Protein AF-A0A517TA86-F1 (afdb_monomer_lite)

InterPro domains:
  IPR011006 CheY-like superfamily [SSF52172] (10-84)

Secondary structure (DSSP, 8-state):
-PPPTTS---S---EEEEETT-TT--HHHHHHHHHT---SS--PPEEEEEESS--HHHHHHHHHHT-SEEEEHHHHHHHHHHHHHHHT--

Radius of gyration: 14.51 Å; chains: 1; bounding box: 31×22×47 Å

Foldseek 3Di:
DPPPPPPDPDVDAAADEDELPPPPDDLLVVLVVQVVPDDPVPHGHQAEYEYQDDDVVSQVVNVVSPHPYYYYPVVCVVCVVVVVVVSVVD

Sequence (90 aa):
MKPPVSEQLSEALHFIVVDLMTPGLDLESVTKLIAEIPDSDNVRPILIGYAPHVRGDLFKAAREAGFDHVLPKSRLVMEVRQLLEEGSNA

Structure (mmCIF, N/CA/C/O backbone):
data_AF-A0A517TA86-F1
#
_entry.id   AF-A0A517TA86-F1
#
loop_
_atom_site.group_PDB
_atom_site.id
_atom_site.type_symbol
_atom_site.label_atom_id
_atom_site.label_alt_id
_atom_site.label_comp_id
_atom_site.label_asym_id
_atom_site.label_entity_id
_atom_site.label_seq_id
_atom_site.pdbx_PDB_ins_code
_atom_site.Cartn_x
_atom_site.Cartn_y
_atom_site.Cartn_z
_atom_site.occupancy
_atom_site.B_iso_or_equiv
_atom_site.auth_seq_id
_atom_site.auth_comp_id
_atom_site.auth_asym_id
_atom_site.auth_atom_id
_atom_site.pdbx_PDB_model_num
ATOM 1 N N . MET A 1 1 ? 5.042 -4.316 34.940 1.00 48.66 1 MET A N 1
ATOM 2 C CA . MET A 1 1 ? 4.894 -5.686 34.408 1.00 48.66 1 MET A CA 1
ATOM 3 C C . MET A 1 1 ? 4.336 -5.529 33.002 1.00 48.66 1 MET A C 1
ATOM 5 O O . MET A 1 1 ? 3.256 -4.971 32.881 1.00 48.66 1 MET A O 1
ATOM 9 N N . LYS A 1 2 ? 5.110 -5.831 31.951 1.00 38.66 2 LYS A N 1
ATOM 10 C CA . LYS A 1 2 ? 4.622 -5.722 30.565 1.00 38.66 2 LYS A CA 1
ATOM 11 C C . LYS A 1 2 ? 3.653 -6.895 30.351 1.00 38.66 2 LYS A C 1
ATOM 13 O O . LYS A 1 2 ? 4.053 -8.007 30.702 1.00 38.66 2 LYS A O 1
ATOM 18 N N . PRO A 1 3 ? 2.406 -6.677 29.901 1.00 45.41 3 PRO A N 1
ATOM 19 C CA . PRO A 1 3 ? 1.474 -7.780 29.708 1.00 45.41 3 PRO A CA 1
ATOM 20 C C . PRO A 1 3 ? 2.063 -8.783 28.704 1.00 45.41 3 PRO A C 1
ATOM 22 O O . PRO A 1 3 ? 2.857 -8.387 27.837 1.00 45.41 3 PRO A O 1
ATOM 25 N N . PRO A 1 4 ? 1.750 -10.082 28.843 1.00 45.41 4 PRO A N 1
ATOM 26 C CA . PRO A 1 4 ? 2.172 -11.067 27.867 1.00 45.41 4 PRO A CA 1
ATOM 27 C C . PRO A 1 4 ? 1.567 -10.681 26.513 1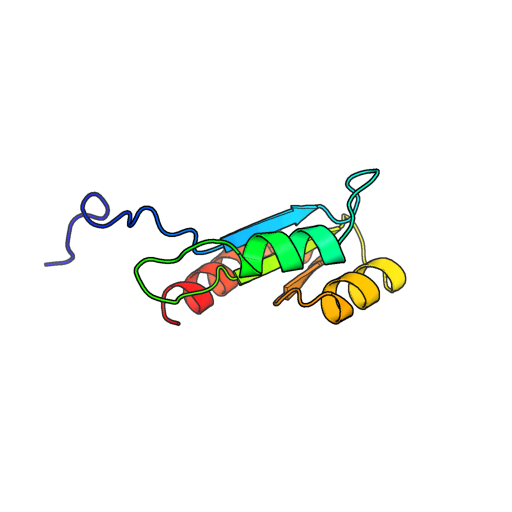.00 45.41 4 PRO A C 1
ATOM 29 O O . PRO A 1 4 ? 0.376 -10.405 26.407 1.00 45.41 4 PRO A O 1
ATOM 32 N N . VAL A 1 5 ? 2.402 -10.663 25.470 1.00 53.38 5 VAL A N 1
ATOM 33 C CA . VAL A 1 5 ? 2.029 -10.334 24.075 1.00 53.38 5 VAL A CA 1
ATOM 34 C C . VAL A 1 5 ? 0.869 -11.210 23.554 1.00 53.38 5 VAL A C 1
ATOM 36 O O . VAL A 1 5 ? 0.286 -10.923 22.518 1.00 53.38 5 VAL A O 1
ATOM 39 N N . SER A 1 6 ? 0.506 -12.268 24.281 1.00 47.53 6 SER A N 1
ATOM 40 C CA . SER A 1 6 ? -0.496 -13.261 23.913 1.00 47.53 6 SER A CA 1
ATOM 41 C C . SER A 1 6 ? -1.958 -12.885 24.182 1.00 47.53 6 SER A C 1
ATOM 43 O O . SER A 1 6 ? -2.816 -13.651 23.763 1.00 47.53 6 SER A O 1
ATOM 45 N N . GLU A 1 7 ? -2.274 -11.785 24.876 1.00 47.25 7 GLU A N 1
ATOM 46 C CA . GLU A 1 7 ? -3.663 -11.514 25.318 1.00 47.25 7 GLU A CA 1
ATOM 47 C C . GLU A 1 7 ? -4.414 -10.399 24.576 1.00 47.25 7 GLU A C 1
ATOM 49 O O . GLU A 1 7 ? -5.573 -10.145 24.887 1.00 47.25 7 GLU A O 1
ATOM 54 N N . GLN A 1 8 ? -3.818 -9.758 23.569 1.00 49.19 8 GLN A N 1
ATOM 55 C CA . GLN A 1 8 ? -4.494 -8.705 22.798 1.00 49.19 8 GLN A CA 1
ATOM 56 C C . GLN A 1 8 ? -4.110 -8.775 21.319 1.00 49.19 8 GLN A C 1
ATOM 58 O O . GLN A 1 8 ? -3.573 -7.832 20.750 1.00 49.19 8 GLN A O 1
ATOM 63 N N . LEU A 1 9 ? -4.362 -9.916 20.681 1.00 49.53 9 LEU A N 1
ATOM 64 C CA . LEU A 1 9 ? -4.605 -9.894 19.242 1.00 49.53 9 LEU A CA 1
ATOM 65 C C . LEU A 1 9 ? -6.085 -9.556 19.095 1.00 49.53 9 LEU A C 1
ATOM 67 O O . LEU A 1 9 ? -6.928 -10.445 19.198 1.00 49.53 9 LEU A O 1
ATOM 71 N N . SER A 1 10 ? -6.413 -8.269 18.949 1.00 53.53 10 SER A N 1
ATOM 72 C CA . SER A 1 10 ? -7.718 -7.930 18.390 1.00 53.53 10 SER A CA 1
ATOM 73 C C . SER A 1 10 ? -7.797 -8.593 17.013 1.00 53.53 10 SER A C 1
ATOM 75 O O . SER A 1 10 ? -6.801 -8.672 16.291 1.00 53.53 10 SER A O 1
ATOM 77 N N . GLU A 1 11 ? -8.971 -9.094 16.633 1.00 61.28 11 GLU A N 1
ATOM 78 C CA . GLU A 1 11 ? -9.207 -9.588 15.268 1.00 61.28 11 GLU A CA 1
ATOM 79 C C . GLU A 1 11 ? -9.112 -8.456 14.216 1.00 61.28 11 GLU A C 1
ATOM 81 O O . GLU A 1 11 ? -9.300 -8.699 13.024 1.00 61.28 11 GLU A O 1
ATOM 86 N N . ALA A 1 12 ? -8.791 -7.228 14.645 1.00 69.50 12 ALA A N 1
ATOM 87 C CA . ALA A 1 12 ? -8.622 -6.060 13.806 1.00 69.50 12 ALA A CA 1
ATOM 88 C C . ALA A 1 12 ? -7.360 -6.172 12.939 1.00 69.50 12 ALA A C 1
ATOM 90 O O . ALA A 1 12 ? -6.237 -6.432 13.394 1.00 69.50 12 ALA A O 1
ATOM 91 N N . LEU A 1 13 ? -7.552 -5.949 11.644 1.00 78.06 13 LEU A N 1
ATOM 92 C CA . LEU A 1 13 ? -6.462 -5.824 10.692 1.00 78.06 13 LEU A CA 1
ATOM 93 C C . LEU A 1 13 ? -5.828 -4.443 10.864 1.00 78.06 13 LEU A C 1
ATOM 95 O O . LEU A 1 13 ? -6.473 -3.431 10.627 1.00 78.06 13 LEU A O 1
ATOM 99 N N . HIS A 1 14 ? -4.547 -4.409 11.225 1.00 84.19 14 HIS A N 1
ATOM 100 C CA . HIS A 1 14 ? -3.809 -3.154 11.417 1.00 84.19 14 HIS A CA 1
ATOM 101 C C . HIS A 1 14 ? -3.010 -2.744 10.174 1.00 84.19 14 HIS A C 1
ATOM 103 O O . HIS A 1 14 ? -2.789 -1.562 9.926 1.00 84.19 14 HIS A O 1
ATOM 109 N N . PHE A 1 15 ? -2.569 -3.720 9.375 1.00 87.62 15 PHE A N 1
ATOM 110 C CA . PHE A 1 15 ? -1.708 -3.490 8.218 1.00 87.62 15 PHE A CA 1
ATOM 111 C C . PHE A 1 15 ? -2.087 -4.408 7.064 1.00 87.62 15 PHE A C 1
ATOM 113 O O . PHE A 1 15 ? -2.325 -5.601 7.257 1.00 87.62 15 PHE A O 1
ATOM 120 N N . ILE A 1 16 ? -2.056 -3.867 5.850 1.00 90.56 16 ILE A N 1
ATOM 121 C CA . ILE A 1 16 ? -2.210 -4.621 4.609 1.00 90.56 16 ILE A CA 1
ATOM 122 C C . ILE A 1 16 ? -1.031 -4.282 3.705 1.00 90.56 16 ILE A C 1
ATOM 124 O O . ILE A 1 16 ? -0.804 -3.125 3.359 1.00 90.56 16 ILE A O 1
ATOM 128 N N . VAL A 1 17 ? -0.275 -5.306 3.310 1.00 93.62 17 VAL A N 1
ATOM 129 C CA . VAL A 1 17 ? 0.884 -5.162 2.424 1.00 93.62 17 VAL A CA 1
ATOM 130 C C . VAL A 1 17 ? 0.544 -5.750 1.060 1.00 93.62 17 VAL A C 1
ATOM 132 O O . VAL A 1 17 ? 0.184 -6.921 0.963 1.00 93.62 17 VAL A O 1
ATOM 135 N N . VAL A 1 18 ? 0.680 -4.953 0.002 1.00 95.00 18 VAL A N 1
ATOM 136 C CA . VAL A 1 18 ? 0.267 -5.317 -1.359 1.00 95.00 18 VAL A CA 1
ATOM 137 C C . VAL A 1 18 ? 1.454 -5.266 -2.312 1.00 95.00 18 VAL A C 1
ATOM 139 O O . VAL A 1 18 ? 2.138 -4.246 -2.420 1.00 95.00 18 VAL A O 1
ATOM 142 N N . ASP A 1 19 ? 1.671 -6.357 -3.046 1.00 95.38 19 ASP A N 1
ATOM 143 C CA . ASP A 1 19 ? 2.591 -6.369 -4.182 1.00 95.38 19 ASP A CA 1
ATOM 144 C C . ASP A 1 19 ? 1.917 -5.717 -5.397 1.00 95.38 19 ASP A C 1
ATOM 146 O O . ASP A 1 19 ? 1.010 -6.290 -6.005 1.00 95.38 19 ASP A O 1
ATOM 150 N N . LEU A 1 20 ? 2.381 -4.524 -5.769 1.00 96.00 20 LEU A N 1
ATOM 151 C CA . LEU A 1 20 ? 1.860 -3.736 -6.889 1.00 96.00 20 LEU A CA 1
ATOM 152 C C . LEU A 1 20 ? 2.151 -4.366 -8.258 1.00 96.00 20 LEU A C 1
ATOM 154 O O . LEU A 1 20 ? 1.608 -3.917 -9.264 1.00 96.00 20 LEU A O 1
ATOM 158 N N . MET A 1 21 ? 3.017 -5.381 -8.321 1.00 94.75 21 MET A N 1
ATOM 159 C CA . MET A 1 21 ? 3.290 -6.133 -9.546 1.00 94.75 21 MET A CA 1
ATOM 160 C C . MET A 1 21 ? 2.333 -7.310 -9.749 1.00 94.75 21 MET A C 1
ATOM 162 O O . MET A 1 21 ? 2.452 -8.003 -10.762 1.00 94.75 21 MET A O 1
ATOM 166 N N . THR A 1 22 ? 1.404 -7.547 -8.816 1.00 94.88 22 THR A N 1
ATOM 167 C CA . THR A 1 22 ? 0.419 -8.626 -8.926 1.00 94.88 22 THR A CA 1
ATOM 168 C C . THR A 1 22 ? -0.400 -8.452 -10.211 1.00 94.88 22 THR A C 1
ATOM 170 O O . THR A 1 22 ? -1.086 -7.438 -10.368 1.00 94.88 22 THR A O 1
ATOM 173 N N . PRO A 1 23 ? -0.348 -9.408 -11.158 1.00 92.25 23 PRO A N 1
ATOM 174 C CA . PRO A 1 23 ? -1.097 -9.295 -12.402 1.00 92.25 23 PRO A CA 1
ATOM 175 C C . PRO A 1 23 ? -2.603 -9.200 -12.144 1.00 92.25 23 PRO A C 1
ATOM 177 O O . PRO A 1 23 ? -3.156 -9.992 -11.385 1.00 92.25 23 PRO A O 1
ATOM 180 N N . GLY A 1 24 ? -3.266 -8.246 -12.800 1.00 91.44 24 GLY A N 1
ATOM 181 C CA . GLY A 1 24 ? -4.711 -8.039 -12.661 1.00 91.44 24 GLY A CA 1
ATOM 182 C C . GLY A 1 24 ? -5.141 -7.342 -11.367 1.00 91.44 24 GLY A C 1
ATOM 183 O O . GLY A 1 24 ? -6.337 -7.252 -11.113 1.00 91.44 24 GLY A O 1
ATOM 184 N N . LEU A 1 25 ? -4.198 -6.843 -10.561 1.00 93.06 25 LEU A N 1
ATOM 185 C CA . LEU A 1 25 ? -4.514 -6.043 -9.384 1.00 93.06 25 LEU A CA 1
ATOM 186 C C . LEU A 1 25 ? -5.180 -4.722 -9.786 1.00 93.06 25 LEU A C 1
ATOM 188 O O . LEU A 1 25 ? -4.586 -3.914 -10.501 1.00 93.06 25 LEU A O 1
ATOM 192 N N . ASP A 1 26 ? -6.385 -4.490 -9.272 1.00 94.25 26 ASP A N 1
ATOM 193 C CA . ASP A 1 26 ? -7.062 -3.198 -9.345 1.00 94.25 26 ASP A CA 1
ATOM 194 C C . ASP A 1 26 ? -6.919 -2.457 -8.011 1.00 94.25 26 ASP A C 1
ATOM 196 O O . ASP A 1 26 ? -7.473 -2.857 -6.984 1.00 94.25 26 ASP A O 1
ATOM 200 N N . LEU A 1 27 ? -6.154 -1.367 -8.038 1.00 93.94 27 LEU A N 1
ATOM 201 C CA . LEU A 1 27 ? -5.802 -0.585 -6.857 1.00 93.94 27 LEU A CA 1
ATOM 202 C C . LEU A 1 27 ? -7.019 0.109 -6.240 1.00 93.94 27 LEU A C 1
ATOM 204 O O . LEU A 1 27 ? -7.099 0.201 -5.018 1.00 93.94 27 LEU A O 1
ATOM 208 N N . GLU A 1 28 ? -7.975 0.555 -7.059 1.00 92.75 28 GLU A N 1
ATOM 209 C CA . GLU A 1 28 ? -9.195 1.181 -6.546 1.00 92.75 28 GLU A CA 1
ATOM 210 C C . GLU A 1 28 ? -10.094 0.167 -5.846 1.00 92.75 28 GLU A C 1
ATOM 212 O O . GLU A 1 28 ? -10.681 0.465 -4.808 1.00 92.75 28 GLU A O 1
ATOM 217 N N . SER A 1 29 ? -10.221 -1.035 -6.411 1.00 91.12 29 SER A N 1
ATOM 218 C CA . SER A 1 29 ? -11.007 -2.098 -5.784 1.00 91.12 29 SER A CA 1
ATOM 219 C C . SER A 1 29 ? -10.405 -2.511 -4.444 1.00 91.12 29 SER A C 1
ATOM 221 O O . SER A 1 29 ? -11.146 -2.704 -3.485 1.00 91.12 29 SER A O 1
ATOM 223 N N . VAL A 1 30 ? -9.072 -2.576 -4.338 1.00 89.75 30 VAL A N 1
ATOM 224 C CA . VAL A 1 30 ? -8.398 -2.831 -3.056 1.00 89.75 30 VAL A CA 1
ATOM 225 C C . VAL A 1 30 ? -8.775 -1.778 -2.018 1.00 89.75 30 VAL A C 1
ATOM 227 O O . VAL A 1 30 ? -9.175 -2.135 -0.912 1.00 89.75 30 VAL A O 1
ATOM 230 N N . THR A 1 31 ? -8.681 -0.489 -2.345 1.00 89.12 31 THR A N 1
ATOM 231 C CA . THR A 1 31 ? -8.946 0.562 -1.353 1.00 89.12 31 THR A CA 1
ATOM 232 C C . THR A 1 31 ? -10.422 0.679 -0.988 1.00 89.12 31 THR A C 1
ATOM 234 O O . THR A 1 31 ? -10.724 0.932 0.179 1.00 89.12 31 THR A 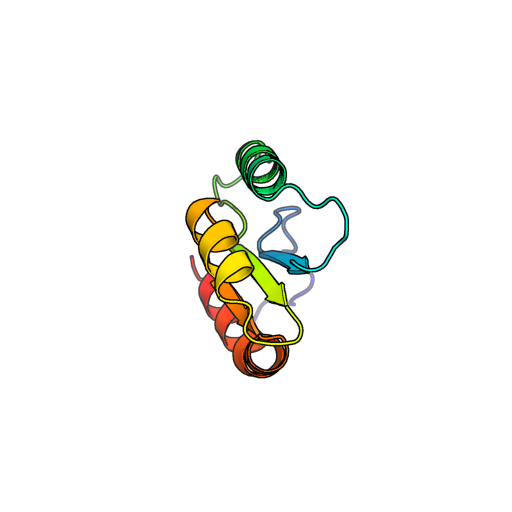O 1
ATOM 237 N N . LYS A 1 32 ? -11.338 0.408 -1.929 1.00 88.56 32 LYS A N 1
ATOM 238 C CA . LYS A 1 32 ? -12.783 0.290 -1.662 1.00 88.56 32 LYS A CA 1
ATOM 239 C C . LYS A 1 32 ? -13.085 -0.857 -0.699 1.00 88.56 32 LYS A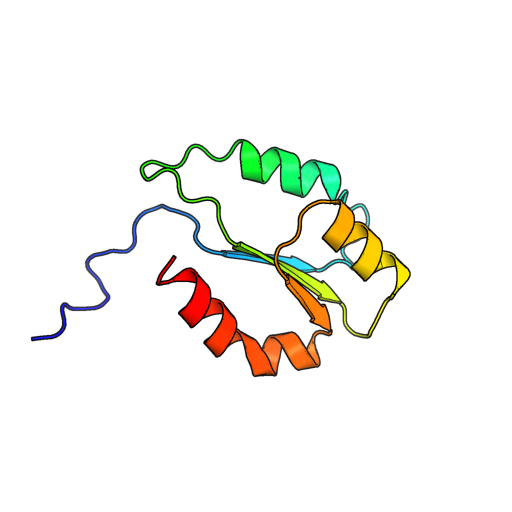 C 1
ATOM 241 O O . LYS A 1 32 ? -13.730 -0.624 0.315 1.00 88.56 32 LYS A O 1
ATOM 246 N N . LEU A 1 33 ? -12.548 -2.053 -0.955 1.00 86.81 33 LEU A N 1
ATOM 247 C CA . LEU A 1 33 ? -12.740 -3.211 -0.074 1.00 86.81 33 LEU A CA 1
ATOM 248 C C . LEU A 1 33 ? -12.219 -2.946 1.339 1.00 86.81 33 LEU A C 1
ATOM 250 O O . LEU A 1 33 ? -12.850 -3.338 2.312 1.00 86.81 33 LEU A O 1
ATOM 254 N N . ILE A 1 34 ? -11.088 -2.250 1.462 1.00 85.00 34 ILE A N 1
ATOM 255 C CA . ILE A 1 34 ? -10.518 -1.896 2.766 1.00 85.00 34 ILE A CA 1
ATOM 256 C C . ILE A 1 34 ? -11.400 -0.897 3.517 1.00 85.00 34 ILE A C 1
ATOM 258 O O . ILE A 1 34 ? -11.553 -1.018 4.727 1.00 85.00 34 ILE A O 1
ATOM 262 N N . ALA A 1 35 ? -11.993 0.071 2.816 1.00 82.56 35 ALA A N 1
ATOM 263 C CA . ALA A 1 35 ? -12.928 1.020 3.417 1.00 82.56 35 ALA A CA 1
ATOM 264 C C . ALA A 1 35 ? -14.232 0.356 3.902 1.00 82.56 35 ALA A C 1
ATOM 266 O O . ALA A 1 35 ? -14.928 0.925 4.738 1.00 82.56 35 ALA A O 1
ATOM 267 N N . GLU A 1 36 ? -14.558 -0.829 3.382 1.00 81.81 36 GLU A N 1
ATOM 268 C CA . GLU A 1 36 ? -15.728 -1.620 3.771 1.00 81.81 36 GLU A CA 1
ATOM 269 C C . GLU A 1 36 ? -15.448 -2.596 4.922 1.00 81.81 36 GLU A C 1
ATOM 271 O O . GLU A 1 36 ? -16.397 -3.195 5.429 1.00 81.81 36 GLU A O 1
ATOM 276 N N . ILE A 1 37 ? -14.186 -2.769 5.347 1.00 75.19 37 ILE A N 1
ATOM 277 C CA . ILE A 1 37 ? -13.847 -3.629 6.487 1.00 75.19 37 ILE A CA 1
ATOM 278 C C . ILE A 1 37 ? -14.534 -3.044 7.732 1.00 75.19 37 ILE A C 1
ATOM 280 O O . ILE A 1 37 ? -14.199 -1.930 8.142 1.00 75.19 37 ILE A O 1
ATOM 284 N N . PRO A 1 38 ? -15.507 -3.760 8.329 1.00 62.47 38 PRO A N 1
ATOM 285 C CA . PRO A 1 38 ? -16.177 -3.297 9.526 1.00 62.47 38 PRO A CA 1
ATOM 286 C C . PRO A 1 38 ? -15.197 -3.428 10.679 1.00 62.47 38 PRO A C 1
ATOM 288 O O . PRO A 1 38 ? -14.868 -4.542 11.083 1.00 62.47 38 PRO A O 1
ATOM 291 N N . ASP A 1 39 ? -14.724 -2.299 11.186 1.00 61.56 39 ASP A N 1
ATOM 292 C CA . ASP A 1 39 ? -13.826 -2.307 12.326 1.00 61.56 39 ASP A CA 1
ATOM 293 C C . ASP A 1 39 ? -14.611 -2.112 13.625 1.00 61.56 39 ASP A C 1
ATOM 295 O O . ASP A 1 39 ? -15.468 -1.229 13.727 1.00 61.56 39 ASP A O 1
ATOM 299 N N . SER A 1 40 ? -14.334 -2.953 14.623 1.00 55.38 40 SER A N 1
ATOM 300 C CA . SER A 1 40 ? -14.929 -2.826 15.957 1.00 55.38 40 SER A CA 1
ATOM 301 C C . SER A 1 40 ? -14.486 -1.546 16.668 1.00 55.38 40 SER A C 1
ATOM 303 O O . SER A 1 40 ? -15.212 -1.064 17.536 1.00 55.38 40 SER A O 1
ATOM 305 N N . ASP A 1 41 ? -13.344 -0.981 16.256 1.00 62.22 41 ASP A N 1
ATOM 306 C CA . ASP A 1 41 ? -12.681 0.160 16.889 1.00 62.22 41 ASP A CA 1
ATOM 307 C C . ASP A 1 41 ? -12.521 1.383 15.954 1.00 62.22 41 ASP A C 1
ATOM 309 O O . ASP A 1 41 ? -11.915 2.381 16.343 1.00 62.22 41 ASP A O 1
ATOM 313 N N . ASN A 1 42 ? -13.138 1.374 14.758 1.00 63.91 42 ASN A N 1
ATOM 314 C CA . ASN A 1 42 ? -13.074 2.452 13.748 1.00 63.91 42 ASN A CA 1
ATOM 315 C C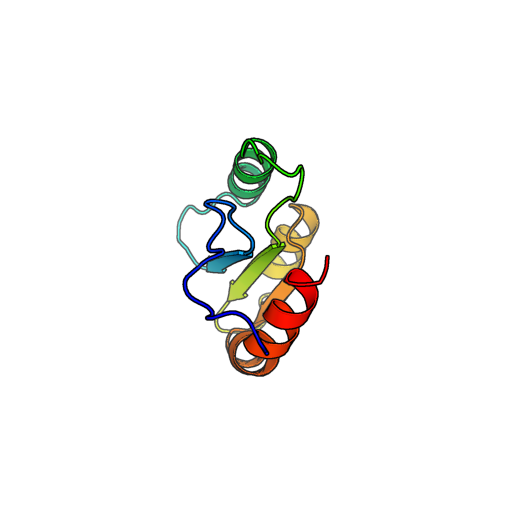 . ASN A 1 42 ? -11.660 2.772 13.200 1.00 63.91 42 ASN A C 1
ATOM 317 O O . ASN A 1 42 ? -11.442 3.836 12.612 1.00 63.91 42 ASN A O 1
ATOM 321 N N . VAL A 1 43 ? -10.700 1.867 13.348 1.00 73.00 43 VAL A N 1
ATOM 322 C CA . VAL A 1 43 ? -9.337 1.979 12.834 1.00 73.00 43 VAL A CA 1
ATOM 323 C C . VAL A 1 43 ? -9.240 1.296 11.469 1.00 73.00 43 VAL A C 1
ATOM 325 O O . VAL A 1 43 ? -9.365 0.084 11.313 1.00 73.00 43 VAL A O 1
ATOM 328 N N . ARG A 1 44 ? -8.977 2.094 10.431 1.00 82.38 44 ARG A N 1
ATOM 329 C CA . ARG A 1 44 ? -8.636 1.575 9.101 1.00 82.38 44 ARG A CA 1
ATOM 330 C C . ARG A 1 44 ? -7.216 0.976 9.136 1.00 82.38 44 ARG A C 1
ATOM 332 O O . ARG A 1 44 ? -6.306 1.668 9.593 1.00 82.38 44 ARG A O 1
ATOM 339 N N . PRO A 1 45 ? -6.974 -0.214 8.548 1.00 86.31 45 PRO A N 1
ATOM 340 C CA . PRO A 1 45 ? -5.618 -0.731 8.388 1.00 86.31 45 PRO A CA 1
ATOM 341 C C . PRO A 1 45 ? -4.753 0.191 7.525 1.00 86.31 45 PRO A C 1
ATOM 343 O O . PRO A 1 45 ? -5.195 0.691 6.486 1.00 86.31 45 PRO A O 1
ATOM 346 N N . ILE A 1 46 ? -3.480 0.320 7.892 1.00 89.50 46 ILE A N 1
ATOM 347 C CA . ILE A 1 46 ? -2.474 1.000 7.076 1.00 89.50 46 ILE A CA 1
ATOM 348 C C . ILE A 1 46 ? -2.184 0.166 5.828 1.00 89.50 46 ILE A C 1
ATOM 350 O O . ILE A 1 46 ? -1.801 -1.006 5.905 1.00 89.50 46 ILE A O 1
ATOM 354 N N . LEU A 1 47 ? -2.324 0.789 4.663 1.00 92.88 47 LEU A N 1
ATOM 355 C CA . LEU A 1 47 ? -2.147 0.162 3.366 1.00 92.88 47 LEU A CA 1
ATOM 356 C C . LEU A 1 47 ? -0.773 0.490 2.770 1.00 92.88 47 LEU A C 1
ATOM 358 O O . LEU A 1 47 ? -0.471 1.633 2.417 1.00 92.88 47 LEU A O 1
ATOM 362 N N . ILE A 1 48 ? 0.060 -0.538 2.615 1.00 95.50 48 ILE A N 1
ATOM 363 C CA . ILE A 1 48 ? 1.452 -0.431 2.172 1.00 95.50 48 ILE A CA 1
ATOM 364 C C . ILE A 1 48 ? 1.620 -1.136 0.825 1.00 95.50 48 ILE A C 1
ATOM 366 O O . ILE A 1 48 ? 1.508 -2.355 0.722 1.00 95.50 48 ILE A O 1
ATOM 370 N N . GLY A 1 49 ? 1.937 -0.381 -0.220 1.00 96.25 49 GLY A N 1
ATOM 371 C CA . GLY A 1 49 ? 2.206 -0.897 -1.559 1.00 96.25 49 GLY A CA 1
ATOM 372 C C . GLY A 1 49 ? 3.702 -1.052 -1.795 1.00 96.25 49 GLY A C 1
ATOM 373 O O . GLY A 1 49 ? 4.481 -0.151 -1.470 1.00 96.25 49 GLY A O 1
ATOM 374 N N . TYR A 1 50 ? 4.129 -2.159 -2.402 1.00 97.19 50 TYR A N 1
ATOM 375 C CA . TYR A 1 50 ? 5.526 -2.331 -2.790 1.00 97.19 50 TYR A CA 1
ATOM 376 C C . TYR A 1 50 ? 5.724 -2.899 -4.192 1.00 97.19 50 TYR A C 1
ATOM 378 O O . TYR A 1 50 ? 4.862 -3.578 -4.737 1.00 97.19 50 TYR A O 1
ATOM 386 N N . ALA A 1 51 ? 6.889 -2.614 -4.778 1.00 96.19 51 ALA A N 1
ATOM 387 C CA . ALA A 1 51 ? 7.349 -3.220 -6.030 1.00 96.19 51 ALA A CA 1
ATOM 388 C C . ALA A 1 51 ? 8.869 -3.490 -5.984 1.00 96.19 51 ALA A C 1
ATOM 390 O O . ALA A 1 51 ? 9.576 -2.841 -5.207 1.00 96.19 51 ALA A O 1
ATOM 391 N N . PRO A 1 52 ? 9.425 -4.405 -6.807 1.00 91.31 52 PRO A N 1
ATOM 392 C CA . PRO A 1 52 ? 10.854 -4.755 -6.786 1.00 91.31 52 PRO A CA 1
ATOM 393 C C . PRO A 1 52 ? 11.810 -3.570 -6.993 1.00 91.31 52 PRO A C 1
ATOM 395 O O . PRO A 1 52 ? 12.857 -3.493 -6.351 1.00 91.31 52 PRO A O 1
ATOM 398 N N . HIS A 1 53 ? 11.431 -2.628 -7.858 1.00 89.25 53 HIS A N 1
ATOM 399 C CA . HIS A 1 53 ? 12.179 -1.409 -8.165 1.00 89.25 53 HIS A CA 1
ATOM 400 C C . HIS A 1 53 ? 11.250 -0.196 -8.127 1.00 89.25 53 HIS A C 1
ATOM 402 O O . HIS A 1 53 ? 10.029 -0.337 -8.060 1.00 89.25 53 HIS A O 1
ATOM 408 N N . VAL A 1 54 ? 11.827 1.005 -8.200 1.00 85.81 54 VAL A N 1
ATOM 409 C CA . VAL A 1 54 ? 11.038 2.231 -8.334 1.00 85.81 54 VAL A CA 1
ATOM 410 C C . VAL A 1 54 ? 10.278 2.192 -9.661 1.00 85.81 54 VAL A C 1
ATOM 412 O O . VAL A 1 54 ? 10.876 2.143 -10.734 1.00 85.81 54 VAL A O 1
ATOM 415 N N . ARG A 1 55 ? 8.949 2.214 -9.567 1.00 84.75 55 ARG A N 1
ATOM 416 C CA . ARG A 1 55 ? 8.011 2.220 -10.692 1.00 84.75 55 ARG A CA 1
ATOM 417 C C . ARG A 1 55 ? 7.139 3.459 -10.562 1.00 84.75 55 ARG A C 1
ATOM 419 O O . ARG A 1 55 ? 6.148 3.441 -9.843 1.00 84.75 55 ARG A O 1
ATOM 426 N N . GLY A 1 56 ? 7.581 4.570 -11.154 1.00 88.69 56 GLY A N 1
ATOM 427 C CA . GLY A 1 56 ? 6.960 5.884 -10.939 1.00 88.69 56 GLY A CA 1
ATOM 428 C C . GLY A 1 56 ? 5.474 5.926 -11.305 1.00 88.69 56 GLY A C 1
ATOM 429 O O . GLY A 1 56 ? 4.692 6.545 -10.592 1.00 88.69 56 GLY A O 1
ATOM 430 N N . ASP A 1 57 ? 5.097 5.205 -12.359 1.00 92.38 57 ASP A N 1
ATOM 431 C CA . ASP A 1 57 ? 3.724 4.967 -12.806 1.00 92.38 57 ASP A CA 1
ATOM 432 C C . ASP A 1 57 ? 2.885 4.250 -11.736 1.00 92.38 57 ASP A C 1
ATOM 434 O O . ASP A 1 57 ? 1.897 4.800 -11.252 1.00 92.38 57 ASP A O 1
ATOM 438 N N . LEU A 1 58 ? 3.326 3.064 -11.305 1.00 92.12 58 LEU A N 1
ATOM 439 C CA . LEU A 1 58 ? 2.618 2.252 -10.311 1.00 92.12 58 LEU A CA 1
ATOM 440 C C . LEU A 1 58 ? 2.568 2.941 -8.947 1.00 92.12 58 LEU A C 1
ATOM 442 O O . LEU A 1 58 ? 1.565 2.871 -8.246 1.00 92.12 58 LEU A O 1
ATOM 446 N N . PHE A 1 59 ? 3.642 3.634 -8.568 1.00 95.94 59 PHE A N 1
ATOM 447 C CA . PHE A 1 59 ? 3.713 4.320 -7.284 1.00 95.94 59 PHE A CA 1
ATOM 448 C C . PHE A 1 59 ? 2.800 5.533 -7.237 1.00 95.94 59 PHE A C 1
ATOM 450 O O . PHE A 1 59 ? 2.221 5.821 -6.193 1.00 95.94 59 PHE A O 1
ATOM 457 N N . LYS A 1 60 ? 2.689 6.259 -8.351 1.00 96.38 60 LYS A N 1
ATOM 458 C CA . LYS A 1 60 ? 1.740 7.358 -8.470 1.00 96.38 60 LYS A CA 1
ATOM 459 C C . LYS A 1 60 ? 0.307 6.827 -8.389 1.00 96.38 60 LYS A C 1
ATOM 461 O O . LYS A 1 60 ? -0.432 7.295 -7.531 1.00 96.38 60 LYS A O 1
ATOM 466 N N . ALA A 1 61 ? -0.027 5.802 -9.175 1.00 95.38 61 ALA A N 1
ATOM 467 C CA . ALA A 1 61 ? -1.360 5.202 -9.181 1.00 95.38 61 ALA A CA 1
ATOM 468 C C . ALA A 1 61 ? -1.773 4.658 -7.800 1.00 95.38 61 ALA A C 1
ATOM 470 O O . ALA A 1 61 ? -2.882 4.912 -7.346 1.00 95.38 61 ALA A O 1
ATOM 471 N N . ALA A 1 62 ? -0.873 3.975 -7.085 1.00 96.38 62 ALA A N 1
ATOM 472 C CA . ALA A 1 62 ? -1.156 3.473 -5.738 1.00 96.38 62 ALA A CA 1
ATOM 473 C C . ALA A 1 62 ? -1.412 4.603 -4.728 1.00 96.38 62 ALA A C 1
ATOM 475 O O . ALA A 1 62 ? -2.347 4.522 -3.937 1.00 96.38 62 ALA A O 1
ATOM 476 N N . ARG A 1 63 ? -0.636 5.693 -4.777 1.00 96.25 63 ARG A N 1
ATOM 477 C CA . ARG A 1 63 ? -0.888 6.863 -3.916 1.00 96.25 63 ARG A CA 1
ATOM 478 C C . ARG A 1 63 ? -2.223 7.524 -4.238 1.00 96.25 63 ARG A C 1
ATOM 480 O O . ARG A 1 63 ? -2.973 7.837 -3.323 1.00 96.25 63 ARG A O 1
ATOM 487 N N . GLU A 1 64 ? -2.528 7.701 -5.521 1.00 96.38 64 GLU A N 1
ATOM 488 C CA . GLU A 1 64 ? -3.808 8.259 -5.978 1.00 96.38 64 GLU A CA 1
ATOM 489 C C . GLU A 1 64 ? -4.999 7.374 -5.578 1.00 96.38 64 GLU A C 1
ATOM 491 O O . GLU A 1 64 ? -6.058 7.900 -5.252 1.00 96.38 64 GLU A O 1
ATOM 496 N N . ALA A 1 65 ? -4.811 6.051 -5.513 1.00 95.50 65 ALA A N 1
ATOM 497 C CA . ALA A 1 65 ? -5.822 5.108 -5.039 1.00 95.50 65 ALA A CA 1
ATOM 498 C C . ALA A 1 65 ? -6.040 5.140 -3.512 1.00 95.50 65 ALA A C 1
ATOM 500 O O . ALA A 1 65 ? -7.030 4.582 -3.038 1.00 95.50 65 ALA A O 1
ATOM 501 N N . GLY A 1 66 ? -5.152 5.784 -2.743 1.00 95.00 66 GLY A N 1
ATOM 502 C CA . GLY A 1 66 ? -5.268 5.921 -1.287 1.00 95.00 66 GLY A CA 1
ATOM 503 C C . GLY A 1 66 ? -4.402 4.952 -0.478 1.00 95.00 66 GLY A C 1
ATOM 504 O O . GLY A 1 66 ? -4.785 4.578 0.629 1.00 95.00 66 GLY A O 1
ATOM 505 N N . PHE A 1 67 ? -3.265 4.509 -1.019 1.00 95.50 67 PHE A N 1
ATOM 506 C CA . PHE A 1 67 ? -2.242 3.807 -0.238 1.00 95.50 67 PHE A CA 1
ATOM 507 C C . PHE A 1 67 ? -1.497 4.783 0.678 1.00 95.50 67 PHE A C 1
ATOM 509 O O . PHE A 1 67 ? -1.049 5.836 0.222 1.00 95.50 67 PHE A O 1
ATOM 516 N N . ASP A 1 68 ? -1.305 4.397 1.939 1.00 93.81 68 ASP A N 1
ATOM 517 C CA . ASP A 1 68 ? -0.643 5.217 2.958 1.00 93.81 68 ASP A CA 1
ATOM 518 C C . ASP A 1 68 ? 0.872 5.286 2.713 1.00 93.81 68 ASP A C 1
ATOM 520 O O . ASP A 1 68 ? 1.484 6.355 2.744 1.00 93.81 68 ASP A O 1
ATOM 524 N N . HIS A 1 69 ? 1.477 4.147 2.356 1.00 95.12 69 HIS A N 1
ATOM 525 C CA . HIS A 1 69 ? 2.889 4.068 1.990 1.00 95.12 69 HIS A CA 1
ATOM 526 C C . HIS A 1 69 ? 3.075 3.338 0.667 1.00 95.12 69 HIS A C 1
ATOM 528 O O . HIS A 1 69 ? 2.445 2.316 0.403 1.00 95.12 69 HIS A O 1
ATOM 534 N N . VAL A 1 70 ? 3.997 3.834 -0.161 1.00 96.44 70 VAL A N 1
ATOM 535 C CA . VAL A 1 70 ? 4.391 3.156 -1.399 1.00 96.44 70 VAL A CA 1
ATOM 536 C C . VAL A 1 70 ? 5.902 3.186 -1.569 1.00 96.44 70 VAL A C 1
ATOM 538 O O . VAL A 1 70 ? 6.492 4.261 -1.735 1.00 96.44 70 VAL A O 1
ATOM 541 N N . LEU A 1 71 ? 6.521 2.005 -1.520 1.00 96.19 71 LEU A N 1
ATOM 542 C CA . LEU A 1 71 ? 7.964 1.839 -1.354 1.00 96.19 71 LEU A CA 1
ATOM 543 C C . LEU A 1 71 ? 8.541 0.787 -2.317 1.00 96.19 71 LEU A C 1
ATOM 545 O O . LEU A 1 71 ? 7.887 -0.202 -2.637 1.00 96.19 71 LEU A O 1
ATOM 549 N N . PRO A 1 72 ? 9.800 0.923 -2.765 1.00 96.62 72 PRO A N 1
ATOM 550 C CA . PRO A 1 72 ? 10.499 -0.205 -3.368 1.00 96.62 72 PRO A CA 1
ATOM 551 C C . PRO A 1 72 ? 10.758 -1.298 -2.316 1.00 96.62 72 PRO A C 1
ATOM 553 O O . PRO A 1 72 ? 10.937 -1.001 -1.134 1.00 96.62 72 PRO A O 1
ATOM 556 N N . LYS A 1 73 ? 10.844 -2.563 -2.746 1.00 95.00 73 LYS A N 1
ATOM 557 C CA . LYS A 1 73 ? 11.012 -3.740 -1.873 1.00 95.00 73 LYS A CA 1
ATOM 558 C C . LYS A 1 73 ? 12.186 -3.603 -0.901 1.00 95.00 73 LYS A C 1
ATOM 560 O O . LYS A 1 73 ? 12.055 -3.957 0.264 1.00 95.00 73 LYS A O 1
ATOM 565 N N . SER A 1 74 ? 13.322 -3.079 -1.363 1.00 95.12 74 SER A N 1
ATOM 566 C CA . SER A 1 74 ? 14.498 -2.856 -0.510 1.00 95.12 74 SER A CA 1
ATOM 567 C C . SER A 1 74 ? 14.198 -1.908 0.651 1.00 95.12 74 SER A C 1
ATOM 569 O O . SER A 1 74 ? 14.586 -2.179 1.783 1.00 95.12 74 SER A O 1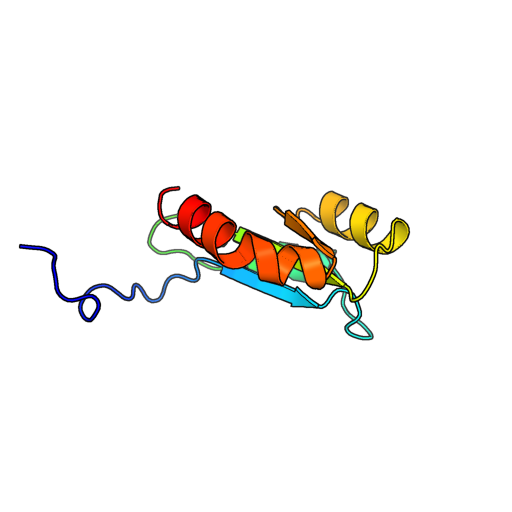
ATOM 571 N N . ARG A 1 75 ? 13.460 -0.830 0.381 1.00 95.12 75 ARG A N 1
ATOM 572 C CA . ARG A 1 75 ? 13.078 0.169 1.377 1.00 95.12 75 ARG A CA 1
ATOM 573 C C . ARG A 1 75 ? 12.011 -0.359 2.328 1.00 95.12 75 ARG A C 1
ATOM 575 O O . ARG A 1 75 ? 12.149 -0.156 3.524 1.00 95.12 75 ARG A O 1
ATOM 582 N N . LEU A 1 76 ? 11.032 -1.117 1.825 1.00 94.75 76 LEU A N 1
ATOM 583 C CA . LEU A 1 76 ? 10.067 -1.819 2.677 1.00 94.75 76 LEU A CA 1
ATOM 584 C C . LEU A 1 76 ? 10.785 -2.700 3.707 1.00 94.75 76 LEU A C 1
ATOM 586 O O . LEU A 1 76 ? 10.500 -2.601 4.890 1.00 94.75 76 LEU A O 1
ATOM 590 N N . VAL A 1 77 ? 11.749 -3.524 3.284 1.00 93.44 77 VAL A N 1
ATOM 591 C CA . VAL A 1 77 ? 12.491 -4.408 4.203 1.00 93.44 77 VAL A CA 1
ATOM 592 C C . VAL A 1 77 ? 13.278 -3.617 5.254 1.00 93.44 77 VAL A C 1
ATOM 594 O O . VAL A 1 77 ? 13.363 -4.049 6.400 1.00 93.44 77 VAL A O 1
ATOM 597 N N . MET A 1 78 ? 13.836 -2.462 4.885 1.00 94.50 78 MET A N 1
ATOM 598 C CA . MET A 1 78 ? 14.568 -1.600 5.818 1.00 94.50 78 MET A CA 1
ATOM 599 C C . MET A 1 78 ? 13.649 -0.868 6.805 1.00 94.50 78 MET A C 1
ATOM 601 O O . MET A 1 78 ? 14.022 -0.688 7.960 1.00 94.50 78 MET A O 1
ATOM 605 N N . GLU A 1 79 ? 12.468 -0.445 6.354 1.00 93.38 79 GLU A N 1
ATOM 606 C CA . GLU A 1 79 ? 11.570 0.444 7.101 1.00 93.38 79 GLU A CA 1
ATOM 607 C C . GLU A 1 79 ? 10.403 -0.294 7.771 1.00 93.38 79 GLU A C 1
ATOM 609 O O . GLU A 1 79 ? 9.710 0.307 8.584 1.00 93.38 79 GLU A O 1
ATOM 614 N N . VAL A 1 80 ? 10.194 -1.593 7.506 1.00 90.44 80 VAL A N 1
ATOM 615 C CA . VAL A 1 80 ? 9.027 -2.350 8.004 1.00 90.44 80 VAL A CA 1
ATOM 616 C C . VAL A 1 80 ? 8.843 -2.218 9.510 1.00 90.44 80 VAL A C 1
ATOM 618 O O . VAL A 1 80 ? 7.726 -2.059 9.981 1.00 90.44 80 VAL A O 1
ATOM 621 N N . ARG A 1 81 ? 9.937 -2.216 10.277 1.00 89.62 81 ARG A N 1
ATOM 622 C CA . ARG A 1 81 ? 9.863 -2.045 11.727 1.00 89.62 81 ARG A CA 1
ATOM 623 C C . ARG A 1 81 ? 9.285 -0.681 12.109 1.00 89.62 81 ARG A C 1
ATOM 625 O O . ARG A 1 81 ? 8.405 -0.627 12.957 1.00 89.62 81 ARG A O 1
ATOM 632 N N . GLN A 1 82 ? 9.775 0.385 11.484 1.00 89.62 82 GLN A N 1
ATOM 633 C CA . GLN A 1 82 ? 9.298 1.741 11.736 1.00 89.62 82 GLN A CA 1
ATOM 634 C C . GLN A 1 82 ? 7.826 1.881 11.326 1.00 89.62 82 GLN A C 1
ATOM 636 O O . GLN A 1 82 ? 7.031 2.394 12.101 1.00 89.62 82 GLN A O 1
ATOM 641 N N . LEU A 1 83 ? 7.452 1.356 10.156 1.00 87.25 83 LEU A N 1
ATOM 642 C CA . LEU A 1 83 ? 6.072 1.392 9.658 1.00 87.25 83 LEU A CA 1
ATOM 643 C C . LEU A 1 83 ? 5.100 0.677 10.610 1.00 87.25 83 LEU A C 1
ATOM 645 O O . LEU A 1 83 ? 4.001 1.163 10.863 1.00 87.25 83 LEU A O 1
ATOM 649 N N . LEU A 1 84 ? 5.516 -0.461 11.177 1.00 84.12 84 LEU A N 1
ATOM 650 C CA . LEU A 1 84 ? 4.720 -1.188 12.167 1.00 84.12 84 LEU A CA 1
ATOM 651 C C . LEU A 1 84 ? 4.614 -0.433 13.502 1.00 84.12 84 LEU A C 1
ATOM 653 O O . LEU A 1 84 ? 3.563 -0.454 14.140 1.00 84.12 84 LEU A O 1
ATOM 657 N N . GLU A 1 85 ? 5.683 0.241 13.932 1.00 84.56 85 GLU A N 1
ATOM 658 C CA . GLU A 1 85 ? 5.680 1.073 15.142 1.00 84.56 85 GLU A CA 1
ATOM 659 C C . GLU A 1 85 ? 4.792 2.326 14.972 1.00 84.56 85 GLU A C 1
ATOM 661 O O . GLU A 1 85 ? 4.111 2.712 15.919 1.00 84.56 85 GLU A O 1
ATOM 666 N N . GLU A 1 86 ? 4.736 2.924 13.778 1.00 76.31 86 GLU A N 1
ATOM 667 C CA . GLU A 1 86 ? 3.850 4.056 13.458 1.00 76.31 86 GLU A CA 1
ATOM 668 C C . GLU A 1 86 ? 2.368 3.658 13.542 1.00 76.31 86 GLU A C 1
ATOM 670 O O . GLU A 1 86 ? 1.592 4.342 14.206 1.00 76.31 86 GLU A O 1
ATOM 675 N N . GLY A 1 87 ? 1.980 2.522 12.953 1.00 66.88 87 GLY A N 1
ATOM 676 C CA . GLY A 1 87 ? 0.582 2.069 12.971 1.00 66.88 87 GLY A CA 1
ATOM 677 C C . GLY A 1 87 ? 0.114 1.388 14.256 1.00 66.88 87 GLY A C 1
ATOM 678 O O . GLY A 1 87 ? -1.081 1.205 14.429 1.00 66.88 87 GLY A O 1
ATOM 679 N N . SER A 1 88 ? 1.020 1.024 15.169 1.00 64.25 88 SER A N 1
ATOM 680 C CA . SER A 1 88 ? 0.637 0.481 16.486 1.00 64.25 88 SER A CA 1
ATOM 681 C C . SER A 1 88 ? 0.297 1.571 17.516 1.00 64.25 88 SER A C 1
ATOM 683 O O . SER A 1 88 ? -0.143 1.249 18.616 1.00 64.25 88 SER A O 1
ATOM 685 N N . ASN A 1 89 ? 0.568 2.844 17.200 1.00 52.91 89 ASN A N 1
ATOM 686 C CA . ASN A 1 89 ? 0.334 3.998 18.080 1.00 52.91 89 ASN A CA 1
ATOM 687 C C . ASN A 1 89 ? -0.738 4.967 17.540 1.00 52.91 89 ASN A C 1
ATOM 689 O O . ASN A 1 89 ? -0.955 6.014 18.157 1.00 52.91 89 ASN A O 1
ATOM 693 N N . ALA A 1 90 ? -1.326 4.658 16.381 1.00 50.28 90 ALA A N 1
ATOM 694 C CA . ALA A 1 90 ? -2.401 5.418 15.744 1.00 50.28 90 ALA A CA 1
ATOM 695 C C . ALA A 1 90 ? -3.764 4.881 16.192 1.00 50.28 90 ALA A C 1
ATOM 697 O O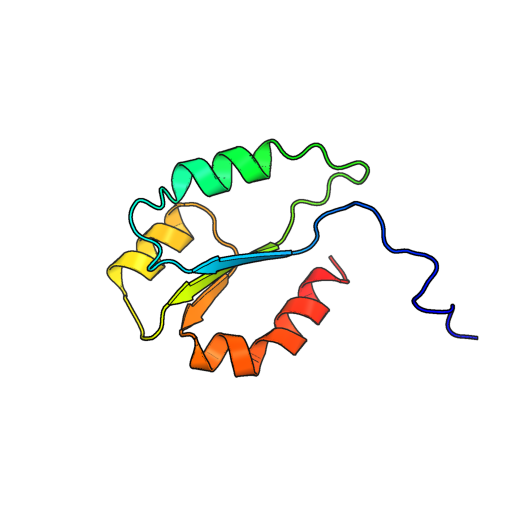 . ALA A 1 90 ? -4.677 5.720 16.359 1.00 50.28 90 ALA A O 1
#

pLDDT: mean 82.49, std 16.57, range [38.66, 97.19]

Organism: NCBI:txid2528027